Protein AF-A0A968PSP2-F1 (afdb_monomer_lite)

Structure (mmCIF, N/CA/C/O backbone):
data_AF-A0A968PSP2-F1
#
_entry.id   AF-A0A968PSP2-F1
#
loop_
_atom_site.group_PDB
_atom_site.id
_atom_site.type_symbol
_atom_site.label_atom_id
_atom_site.label_alt_id
_atom_site.label_comp_id
_atom_site.label_asym_id
_atom_site.label_entity_id
_atom_site.label_seq_id
_atom_site.pdbx_PDB_ins_code
_atom_site.Cartn_x
_atom_site.Cartn_y
_atom_site.Cartn_z
_atom_site.occupancy
_atom_site.B_iso_or_equiv
_atom_site.auth_seq_id
_atom_site.auth_comp_id
_atom_site.auth_asym_id
_atom_site.auth_atom_id
_atom_site.pdbx_PDB_model_num
ATOM 1 N N . MET A 1 1 ? -19.102 -12.916 7.498 1.00 53.84 1 MET A N 1
ATOM 2 C CA . MET A 1 1 ? -18.939 -11.567 6.910 1.00 53.84 1 MET A CA 1
ATOM 3 C C . MET A 1 1 ? -17.707 -10.951 7.546 1.00 53.84 1 MET A C 1
ATOM 5 O O . MET A 1 1 ? -17.697 -10.852 8.766 1.00 53.84 1 MET A O 1
ATOM 9 N N . SER A 1 2 ? -16.686 -10.628 6.751 1.00 59.59 2 SER A N 1
ATOM 10 C CA . SER A 1 2 ? -15.420 -10.055 7.233 1.00 59.59 2 SER A CA 1
ATOM 11 C C . SER A 1 2 ? -15.628 -8.629 7.763 1.00 59.59 2 SER A C 1
ATOM 13 O O . SER A 1 2 ? -16.415 -7.865 7.188 1.00 59.59 2 SER A O 1
ATOM 15 N N . LEU A 1 3 ? -14.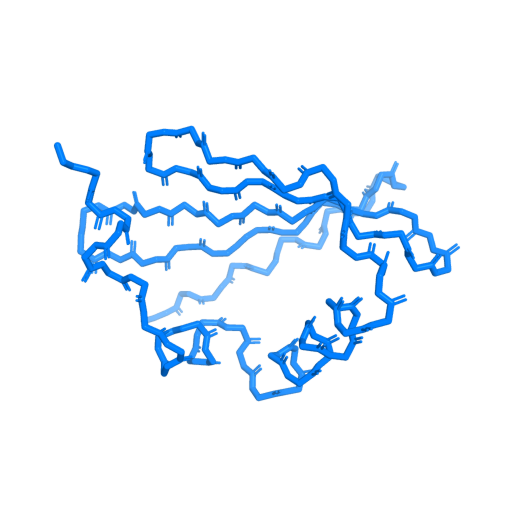950 -8.275 8.861 1.00 65.12 3 LEU A N 1
ATOM 16 C CA . LEU A 1 3 ? -14.974 -6.925 9.435 1.00 65.12 3 LEU A CA 1
ATOM 17 C C . LEU A 1 3 ? -14.350 -5.924 8.451 1.00 65.12 3 LEU A C 1
ATOM 19 O O . LEU A 1 3 ? -14.811 -4.788 8.326 1.00 65.12 3 LEU A O 1
ATOM 23 N N . PHE A 1 4 ? -13.359 -6.398 7.699 1.00 67.06 4 PHE A N 1
ATOM 24 C CA . PHE A 1 4 ? -12.619 -5.669 6.682 1.00 67.06 4 PHE A CA 1
ATOM 25 C C . PHE A 1 4 ? -13.533 -5.059 5.610 1.00 67.06 4 PHE A C 1
ATOM 27 O O . PHE A 1 4 ? -13.493 -3.854 5.366 1.00 67.06 4 PHE A O 1
ATOM 34 N N . SER A 1 5 ? -14.452 -5.856 5.054 1.00 68.19 5 SER A N 1
ATOM 35 C CA . SER A 1 5 ? -15.401 -5.405 4.019 1.00 68.19 5 SER A CA 1
ATOM 36 C C . SER A 1 5 ? -16.327 -4.261 4.462 1.00 68.19 5 SER A C 1
ATOM 38 O O . SER A 1 5 ? -16.829 -3.512 3.629 1.00 68.19 5 SER A O 1
ATOM 40 N N . LYS A 1 6 ? -16.557 -4.108 5.774 1.00 70.19 6 LYS A N 1
ATOM 41 C CA . LYS A 1 6 ? -17.388 -3.034 6.345 1.00 70.19 6 LYS A CA 1
ATOM 42 C C . LYS A 1 6 ? -16.592 -1.780 6.705 1.00 70.19 6 LYS A C 1
ATOM 44 O O . LYS A 1 6 ? -17.194 -0.728 6.894 1.00 70.19 6 LYS A O 1
ATOM 49 N N . LEU A 1 7 ? -15.276 -1.909 6.866 1.00 69.19 7 LEU A N 1
ATOM 50 C CA . LEU A 1 7 ? -14.383 -0.844 7.324 1.00 69.19 7 LEU A CA 1
ATOM 51 C C . LEU A 1 7 ? -13.546 -0.243 6.196 1.00 69.19 7 LEU A C 1
ATOM 53 O O . LEU A 1 7 ? -12.915 0.782 6.412 1.00 69.19 7 LEU A O 1
ATOM 57 N N . ILE A 1 8 ? -13.509 -0.855 5.015 1.00 74.50 8 ILE A N 1
ATOM 58 C CA . ILE A 1 8 ? -12.804 -0.301 3.861 1.00 74.50 8 ILE A CA 1
ATOM 59 C C . ILE A 1 8 ? -13.727 0.642 3.096 1.00 74.50 8 ILE A C 1
ATOM 61 O O . ILE A 1 8 ? -14.655 0.238 2.400 1.00 74.50 8 ILE A O 1
ATOM 65 N N . THR A 1 9 ? -13.426 1.930 3.214 1.00 80.50 9 THR A N 1
ATOM 66 C CA . THR A 1 9 ? -13.918 2.978 2.321 1.00 80.50 9 THR A CA 1
ATOM 67 C C . THR A 1 9 ? -12.718 3.683 1.686 1.00 80.50 9 THR A C 1
ATOM 69 O O . THR A 1 9 ? -11.652 3.731 2.311 1.00 80.50 9 THR A O 1
ATOM 72 N N . PRO A 1 10 ? -12.856 4.273 0.483 1.00 80.44 10 PRO A N 1
ATOM 73 C CA . PRO A 1 10 ? -11.783 5.062 -0.127 1.00 80.44 10 PRO A CA 1
ATOM 74 C C . PRO A 1 10 ? -11.253 6.153 0.812 1.00 80.44 10 PRO A C 1
ATOM 76 O O . PRO A 1 10 ? -10.047 6.315 0.952 1.00 80.44 10 PRO A O 1
ATOM 79 N N . ALA A 1 11 ? -12.147 6.822 1.548 1.00 81.94 11 ALA A N 1
ATOM 80 C CA . ALA A 1 11 ? -11.776 7.847 2.521 1.00 81.94 11 ALA A CA 1
ATOM 81 C C . ALA A 1 11 ? -10.933 7.290 3.682 1.00 81.94 11 ALA A C 1
ATOM 83 O O . ALA A 1 11 ? -9.967 7.918 4.104 1.00 81.94 11 ALA A O 1
ATOM 84 N N . GLN A 1 12 ? -11.263 6.101 4.198 1.00 81.06 12 GLN A N 1
ATOM 85 C CA . GLN A 1 12 ? -10.467 5.468 5.253 1.00 81.06 12 GLN A CA 1
ATOM 86 C C . GLN A 1 12 ? -9.107 4.994 4.744 1.00 81.06 12 GLN A C 1
ATOM 88 O O . GLN A 1 12 ? -8.114 5.151 5.449 1.00 81.06 12 GLN A O 1
ATOM 93 N N . LEU A 1 13 ? -9.046 4.469 3.518 1.00 78.19 13 LEU A N 1
ATOM 94 C CA . LEU A 1 13 ? -7.786 4.108 2.871 1.00 78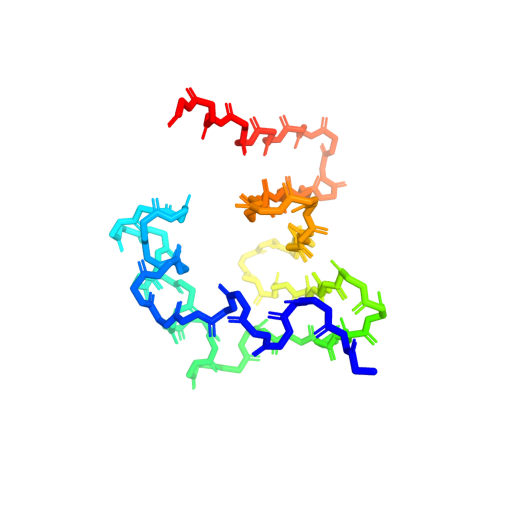.19 13 LEU A CA 1
ATOM 95 C C . LEU A 1 13 ? -6.893 5.331 2.636 1.00 78.19 13 LEU A C 1
ATOM 97 O O . LEU A 1 13 ? -5.697 5.271 2.912 1.00 78.19 13 LEU A O 1
ATOM 101 N N . GLN A 1 14 ? -7.470 6.444 2.182 1.00 82.88 14 GLN A N 1
ATOM 102 C CA . GLN A 1 14 ? -6.753 7.700 1.985 1.00 82.88 14 GLN A CA 1
ATOM 103 C C . GLN A 1 14 ? -6.238 8.273 3.308 1.00 82.88 14 GLN A C 1
ATOM 105 O O . GLN A 1 14 ? -5.063 8.615 3.401 1.00 82.88 14 GLN A O 1
ATOM 110 N N . ASN A 1 15 ? -7.070 8.299 4.354 1.00 82.56 15 ASN A N 1
ATOM 111 C CA . ASN A 1 15 ? -6.652 8.745 5.686 1.00 82.56 15 ASN A CA 1
ATOM 112 C C . AS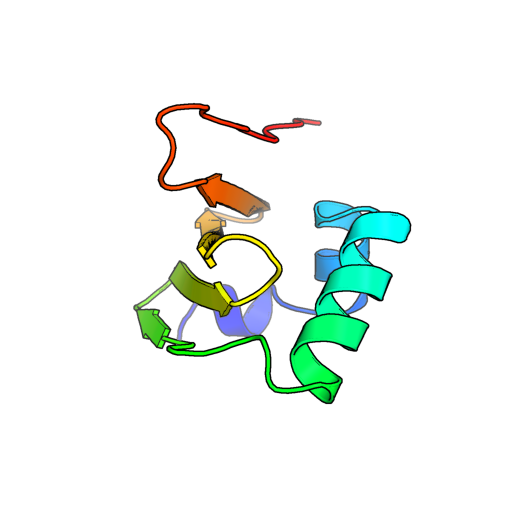N A 1 15 ? -5.526 7.878 6.268 1.00 82.56 15 ASN A C 1
ATOM 114 O O . ASN A 1 15 ? -4.627 8.399 6.920 1.00 82.56 15 ASN A O 1
ATOM 118 N N . LEU A 1 16 ? -5.562 6.563 6.030 1.00 80.81 16 LEU A N 1
ATOM 119 C CA . LEU A 1 16 ? -4.562 5.622 6.536 1.00 80.81 16 LEU A CA 1
ATOM 120 C C . LEU A 1 16 ? -3.224 5.724 5.791 1.00 80.81 16 LEU A C 1
ATOM 122 O O . LEU A 1 16 ? -2.164 5.683 6.408 1.00 80.81 16 LEU A O 1
ATOM 126 N N . ALA A 1 17 ? -3.264 5.823 4.462 1.00 78.19 17 ALA A N 1
ATOM 127 C CA . ALA A 1 17 ? -2.065 5.876 3.628 1.00 78.19 17 ALA A CA 1
ATOM 128 C C . ALA A 1 17 ? -1.450 7.289 3.565 1.00 78.19 17 ALA A C 1
ATOM 130 O O . ALA A 1 17 ? -0.250 7.441 3.306 1.00 78.19 17 ALA A O 1
ATOM 131 N N . GLY A 1 18 ? -2.271 8.317 3.787 1.00 83.00 18 GLY A N 1
ATOM 132 C CA . GLY A 1 18 ? -1.977 9.706 3.455 1.00 83.00 18 GLY A CA 1
ATOM 133 C C . GLY A 1 18 ? -2.107 9.973 1.952 1.00 83.00 18 GLY A C 1
ATOM 134 O O . GLY A 1 18 ? -1.889 9.084 1.123 1.00 83.00 18 GLY A O 1
ATOM 135 N N . ASP A 1 19 ? -2.413 11.223 1.594 1.00 81.25 19 ASP A N 1
ATOM 136 C CA . ASP A 1 19 ? -2.757 11.634 0.222 1.00 81.25 19 ASP A CA 1
ATOM 137 C C . ASP A 1 19 ? -1.746 11.155 -0.828 1.00 81.25 19 ASP A C 1
ATOM 139 O O . ASP A 1 19 ? -2.105 10.523 -1.821 1.00 81.25 19 ASP A O 1
ATOM 143 N N . ARG A 1 20 ? -0.450 11.374 -0.570 1.00 80.25 20 ARG A N 1
ATOM 144 C CA . ARG A 1 20 ? 0.624 11.033 -1.514 1.00 80.25 20 ARG A CA 1
ATOM 145 C C . ARG A 1 20 ? 0.778 9.527 -1.731 1.00 80.25 20 ARG A C 1
ATOM 147 O O . ARG A 1 20 ? 1.119 9.096 -2.832 1.00 80.25 20 ARG A O 1
ATOM 154 N N . SER A 1 21 ? 0.595 8.720 -0.690 1.00 78.44 21 SER A N 1
ATOM 155 C CA . SER A 1 21 ? 0.707 7.262 -0.809 1.00 78.44 21 SER A CA 1
ATOM 156 C C . SER A 1 21 ? -0.540 6.675 -1.459 1.00 78.44 21 SER A C 1
ATOM 158 O O . SER A 1 21 ? -0.419 5.732 -2.238 1.00 78.44 21 SER A O 1
ATOM 160 N N . TYR A 1 22 ? -1.710 7.254 -1.178 1.00 80.81 22 TYR A N 1
ATOM 161 C CA . TYR A 1 22 ? -2.977 6.860 -1.783 1.00 80.81 22 TYR A CA 1
ATOM 162 C C . TYR A 1 22 ? -2.971 7.096 -3.301 1.00 80.81 22 TYR A C 1
ATOM 164 O O . TYR A 1 22 ? -3.179 6.151 -4.060 1.00 80.81 22 TYR A O 1
ATOM 172 N N . GLU A 1 23 ? -2.606 8.302 -3.757 1.00 83.69 23 GLU A N 1
ATOM 173 C CA . GLU A 1 23 ? -2.467 8.608 -5.192 1.00 83.69 23 GLU A CA 1
ATOM 174 C C . GLU A 1 23 ? -1.484 7.665 -5.895 1.00 83.69 23 GLU A C 1
ATOM 176 O O . GLU A 1 23 ? -1.758 7.151 -6.982 1.00 83.69 23 GLU A O 1
ATOM 181 N N . ARG A 1 24 ? -0.329 7.398 -5.269 1.00 82.94 24 ARG A N 1
ATOM 182 C CA . ARG A 1 24 ? 0.660 6.462 -5.822 1.00 82.94 24 ARG A CA 1
ATOM 183 C C . ARG A 1 24 ? 0.122 5.037 -5.896 1.00 82.94 24 ARG A C 1
ATOM 185 O O . ARG A 1 24 ? 0.374 4.356 -6.885 1.00 82.94 24 ARG A O 1
ATOM 192 N N . GLY A 1 25 ? -0.602 4.592 -4.871 1.00 81.94 25 GLY A N 1
ATOM 193 C CA . GLY A 1 25 ? -1.254 3.286 -4.849 1.00 81.94 25 GLY A CA 1
ATOM 194 C C . GLY A 1 25 ? -2.260 3.134 -5.989 1.00 81.94 25 GLY A C 1
ATOM 195 O O . GLY A 1 25 ? -2.211 2.141 -6.715 1.00 81.94 25 GLY A O 1
ATOM 196 N N . GLU A 1 26 ? -3.105 4.145 -6.216 1.00 85.38 26 GLU A N 1
ATOM 197 C CA . GLU A 1 26 ? -4.040 4.161 -7.348 1.00 85.38 26 GLU A CA 1
ATOM 198 C C . GLU A 1 26 ? -3.314 4.137 -8.697 1.00 85.38 26 GLU A C 1
ATOM 200 O O . GLU A 1 26 ? -3.706 3.388 -9.596 1.00 85.38 26 GLU A O 1
ATOM 205 N N . ALA A 1 27 ? -2.240 4.917 -8.846 1.00 85.00 27 ALA A N 1
ATOM 206 C CA . ALA A 1 27 ? -1.438 4.926 -10.064 1.00 85.00 27 ALA A CA 1
ATOM 207 C C . ALA A 1 27 ? -0.816 3.547 -10.341 1.00 85.00 27 ALA A C 1
ATOM 209 O O . ALA A 1 27 ? -0.937 3.039 -11.456 1.00 85.00 27 ALA A O 1
ATOM 210 N N . TYR A 1 28 ? -0.225 2.903 -9.329 1.00 84.31 28 TYR A N 1
ATOM 211 C CA . TYR A 1 28 ? 0.334 1.556 -9.460 1.00 84.31 28 TYR A CA 1
ATOM 212 C C . TYR A 1 28 ? -0.728 0.509 -9.789 1.00 84.31 28 TYR A C 1
ATOM 214 O O . TYR A 1 28 ? -0.475 -0.375 -10.608 1.00 84.31 28 TYR A O 1
ATOM 222 N N . PHE A 1 29 ? -1.922 0.614 -9.204 1.00 82.06 29 PHE A N 1
ATOM 223 C CA . PHE A 1 29 ? -3.027 -0.280 -9.532 1.00 82.06 29 PHE A CA 1
ATOM 224 C C . PHE A 1 29 ? -3.463 -0.118 -10.994 1.00 82.06 29 PHE A C 1
ATOM 226 O O . PHE A 1 29 ? -3.524 -1.101 -11.730 1.00 82.06 29 PHE A O 1
ATOM 233 N N . ARG A 1 30 ? -3.681 1.122 -11.456 1.00 85.69 30 ARG A N 1
ATOM 234 C CA . ARG A 1 30 ? -4.076 1.416 -12.849 1.00 85.69 30 ARG A CA 1
ATOM 235 C C . ARG A 1 30 ? -3.028 0.990 -13.877 1.00 85.69 30 ARG A C 1
ATOM 237 O O . ARG A 1 30 ? -3.383 0.641 -14.996 1.00 85.69 30 ARG A O 1
ATOM 244 N N . GLN A 1 31 ? -1.754 1.027 -13.504 1.00 87.88 31 GLN A N 1
ATOM 245 C CA . GLN A 1 31 ? -0.632 0.623 -14.354 1.00 87.88 31 GLN A CA 1
ATOM 246 C C . GLN A 1 31 ? -0.353 -0.892 -14.315 1.00 87.88 31 GLN A C 1
ATOM 248 O O . GLN A 1 31 ? 0.533 -1.360 -15.024 1.00 87.88 31 GLN A O 1
ATOM 253 N N . GLY A 1 32 ? -1.087 -1.674 -13.512 1.00 86.12 32 GLY A N 1
ATOM 254 C CA . GLY A 1 32 ? -0.902 -3.128 -13.409 1.00 86.12 32 GLY A CA 1
ATOM 255 C C . GLY A 1 32 ? 0.307 -3.560 -12.571 1.00 86.12 32 GLY A C 1
ATOM 256 O O . GLY A 1 32 ? 0.722 -4.717 -12.628 1.00 86.12 32 GLY A O 1
ATOM 257 N N . HIS A 1 33 ? 0.877 -2.650 -11.776 1.00 85.75 33 HIS A N 1
ATOM 258 C CA . HIS A 1 33 ? 1.991 -2.952 -10.873 1.00 85.75 33 HIS A CA 1
ATOM 259 C C . HIS A 1 33 ? 1.538 -3.687 -9.608 1.00 85.75 33 HIS A C 1
ATOM 261 O O . HIS A 1 33 ? 2.346 -4.361 -8.976 1.00 85.75 33 HIS A O 1
ATOM 267 N N . VAL A 1 34 ? 0.265 -3.573 -9.226 1.00 86.06 34 VAL A N 1
ATOM 268 C CA . VAL A 1 34 ? -0.302 -4.323 -8.099 1.00 86.06 34 VAL A CA 1
ATOM 269 C C . VAL A 1 34 ? -0.665 -5.728 -8.572 1.00 86.06 34 VAL A C 1
ATOM 271 O O . VAL A 1 34 ? -1.576 -5.911 -9.376 1.00 86.06 34 VAL A O 1
ATOM 274 N N . GLN A 1 35 ? 0.052 -6.718 -8.060 1.00 85.75 35 GLN A N 1
ATOM 275 C CA . GLN A 1 35 ? -0.113 -8.133 -8.363 1.00 85.75 35 GLN A CA 1
ATOM 276 C C . GLN A 1 35 ? -0.394 -8.929 -7.088 1.00 85.75 35 GLN A C 1
ATOM 278 O O . GLN A 1 35 ? -0.184 -8.448 -5.974 1.00 85.75 35 GLN A O 1
ATOM 283 N N . SER A 1 36 ? -0.863 -10.168 -7.255 1.00 85.81 36 SER A N 1
ATOM 284 C CA . SER A 1 36 ? -1.096 -11.109 -6.149 1.00 85.81 36 SER A CA 1
ATOM 285 C C . SER A 1 36 ? -1.939 -10.521 -5.009 1.00 85.81 36 SER A C 1
ATOM 287 O O . SER A 1 36 ? -1.646 -10.756 -3.841 1.00 85.81 36 SER A O 1
ATOM 289 N N . LEU A 1 37 ? -2.960 -9.726 -5.351 1.00 85.19 37 LEU A N 1
ATOM 290 C CA . LEU A 1 37 ? -3.911 -9.193 -4.380 1.00 85.19 37 LEU A CA 1
ATOM 291 C C . LEU A 1 37 ? -4.726 -10.355 -3.802 1.00 85.19 37 LEU A C 1
ATOM 293 O O . LEU A 1 37 ? -5.478 -11.003 -4.531 1.00 85.19 37 LEU A O 1
ATOM 297 N N . MET A 1 38 ? -4.570 -10.616 -2.509 1.00 85.06 38 MET A N 1
ATOM 298 C CA . MET A 1 38 ? -5.242 -11.703 -1.809 1.00 85.06 38 MET A CA 1
ATOM 299 C C . MET A 1 38 ? -5.913 -11.173 -0.545 1.00 85.06 38 MET A C 1
ATOM 301 O O . MET A 1 38 ? -5.301 -10.466 0.248 1.00 85.06 38 MET A O 1
ATOM 305 N N . GLU A 1 39 ? -7.177 -11.541 -0.356 1.00 82.56 39 GLU A N 1
ATOM 306 C CA . GLU A 1 39 ? -7.923 -11.299 0.877 1.00 82.56 39 GLU A CA 1
ATOM 307 C C . GLU A 1 39 ? -7.959 -12.589 1.702 1.00 82.56 39 GLU A C 1
ATOM 309 O O . GLU A 1 39 ? -8.312 -13.656 1.198 1.00 82.56 39 GLU A O 1
ATOM 314 N N . SER A 1 40 ? -7.601 -12.489 2.979 1.00 82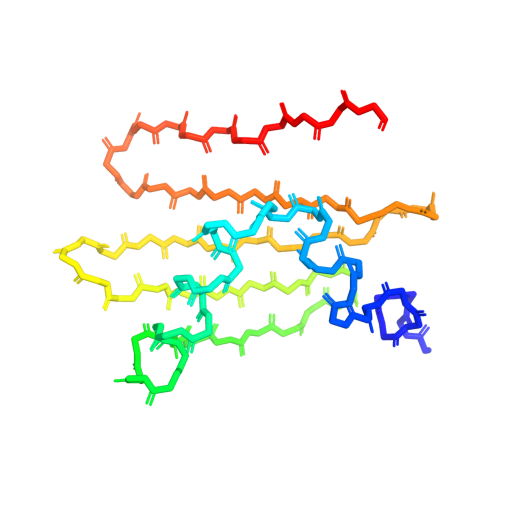.94 40 SER A N 1
ATOM 315 C CA . SER A 1 40 ? -7.645 -13.583 3.941 1.00 82.94 40 SER A CA 1
ATOM 316 C C . SER A 1 40 ? -8.210 -13.085 5.270 1.00 82.94 40 SER A C 1
ATOM 318 O O . SER A 1 40 ? -7.498 -12.548 6.117 1.00 82.94 40 SER A O 1
ATOM 320 N N . GLY A 1 41 ? -9.513 -13.291 5.471 1.00 82.56 41 GLY A N 1
ATOM 321 C CA . GLY A 1 41 ? -10.201 -12.929 6.711 1.00 82.56 41 GLY A CA 1
ATOM 322 C C . GLY A 1 41 ? -10.275 -11.417 6.911 1.00 82.56 41 GLY A C 1
ATOM 323 O O . GLY A 1 41 ? -11.071 -10.748 6.255 1.00 82.56 41 GLY A O 1
ATOM 324 N N . ASP A 1 42 ? -9.464 -10.903 7.834 1.00 81.94 42 ASP A N 1
ATOM 325 C CA . ASP A 1 42 ? -9.351 -9.473 8.141 1.00 81.94 42 ASP A CA 1
ATOM 326 C C . ASP A 1 42 ? -8.031 -8.869 7.621 1.00 81.94 42 ASP A C 1
ATOM 328 O O . ASP A 1 42 ? -7.601 -7.806 8.067 1.00 81.94 42 ASP A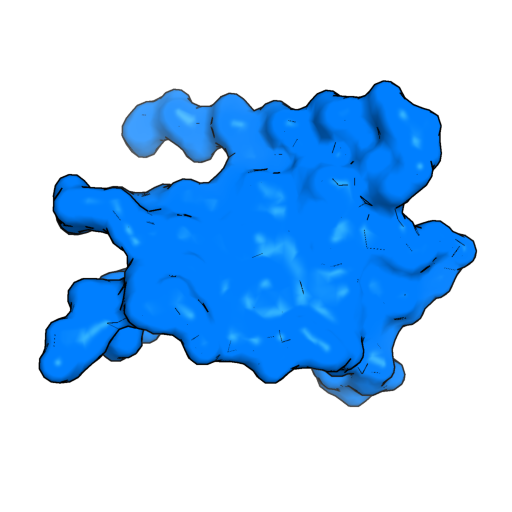 O 1
ATOM 332 N N . GLU A 1 43 ? -7.378 -9.544 6.673 1.00 82.12 43 GLU A N 1
ATOM 333 C CA . GLU A 1 43 ? -6.128 -9.116 6.051 1.00 82.12 43 GLU A CA 1
ATOM 334 C C . GLU A 1 43 ? -6.257 -9.070 4.524 1.00 82.12 43 GLU A C 1
ATOM 336 O O . GLU A 1 43 ? -6.817 -9.979 3.912 1.00 82.12 43 GLU A O 1
ATOM 341 N N . ILE A 1 44 ? -5.695 -8.035 3.902 1.00 84.06 44 ILE A N 1
ATOM 342 C CA . ILE A 1 44 ? -5.413 -7.993 2.467 1.00 84.06 44 ILE A CA 1
ATOM 343 C C . ILE A 1 44 ? -3.913 -7.860 2.269 1.00 84.06 44 ILE A C 1
ATOM 345 O O . ILE A 1 44 ? -3.300 -6.934 2.796 1.00 84.06 44 ILE A O 1
ATOM 349 N N . THR A 1 45 ? -3.341 -8.731 1.449 1.00 85.75 45 THR A N 1
ATOM 350 C CA . THR A 1 45 ? -1.958 -8.630 0.988 1.00 85.75 45 THR A CA 1
ATOM 351 C C . THR A 1 45 ? -1.912 -8.341 -0.503 1.00 85.75 45 THR A C 1
ATOM 353 O O . THR A 1 45 ? -2.782 -8.753 -1.269 1.00 85.75 45 THR A O 1
ATOM 356 N N . ALA A 1 46 ? -0.899 -7.596 -0.927 1.00 85.69 46 ALA A N 1
ATOM 357 C CA . ALA A 1 46 ? -0.623 -7.322 -2.326 1.00 85.69 46 ALA A CA 1
ATOM 358 C C . ALA A 1 46 ? 0.883 -7.237 -2.553 1.00 85.69 46 ALA A C 1
ATOM 360 O O . ALA A 1 46 ? 1.622 -6.715 -1.720 1.00 85.69 46 ALA A O 1
ATOM 361 N N . THR A 1 47 ? 1.345 -7.694 -3.710 1.00 87.19 47 THR A N 1
ATOM 362 C CA . THR A 1 47 ? 2.718 -7.465 -4.162 1.00 87.19 47 THR A CA 1
ATOM 363 C C . THR A 1 47 ? 2.718 -6.319 -5.158 1.00 87.19 47 THR A C 1
ATOM 365 O O . THR A 1 47 ? 2.086 -6.406 -6.205 1.00 87.19 47 THR A O 1
ATOM 368 N N . VAL A 1 48 ? 3.432 -5.240 -4.862 1.00 85.25 48 VAL A N 1
ATOM 369 C CA . VAL A 1 48 ? 3.601 -4.124 -5.792 1.00 85.25 48 VAL A CA 1
ATOM 370 C C . VAL A 1 48 ? 4.938 -4.278 -6.501 1.00 85.25 48 VAL A C 1
ATOM 372 O O . VAL A 1 48 ? 5.997 -4.214 -5.881 1.00 85.25 48 VAL A O 1
ATOM 375 N N . VAL A 1 49 ? 4.885 -4.483 -7.812 1.00 83.25 49 VAL A N 1
ATOM 376 C CA . VAL A 1 49 ? 6.049 -4.638 -8.686 1.00 83.25 49 VAL A CA 1
ATOM 377 C C . VAL A 1 49 ? 6.392 -3.278 -9.290 1.00 83.25 49 VAL A C 1
ATOM 379 O O . VAL A 1 49 ? 5.946 -2.949 -10.385 1.00 83.25 49 VAL A O 1
ATOM 382 N N . GLY A 1 50 ? 7.137 -2.461 -8.543 1.00 75.38 50 GLY A N 1
ATOM 383 C CA . GLY A 1 50 ? 7.704 -1.196 -9.025 1.00 75.38 50 GLY A CA 1
ATOM 384 C C . GLY A 1 50 ? 9.139 -1.368 -9.533 1.00 75.38 50 GLY A C 1
ATOM 385 O O . GLY A 1 50 ? 9.473 -2.380 -10.142 1.00 75.38 50 GLY A O 1
ATOM 386 N N . THR A 1 51 ? 10.008 -0.396 -9.235 1.00 77.25 51 THR A N 1
ATOM 387 C CA . THR A 1 51 ? 11.466 -0.526 -9.434 1.00 77.25 51 THR A CA 1
ATOM 388 C C . THR A 1 51 ? 12.033 -1.708 -8.647 1.00 77.25 51 THR A C 1
ATOM 390 O O . THR A 1 51 ? 12.878 -2.443 -9.146 1.00 77.25 51 THR A O 1
ATOM 393 N N . GLU A 1 52 ? 11.526 -1.907 -7.431 1.00 78.94 52 GLU A N 1
ATOM 394 C CA . GLU A 1 52 ? 11.807 -3.060 -6.585 1.00 78.94 52 GLU A CA 1
ATOM 395 C C . GLU A 1 52 ? 10.474 -3.617 -6.075 1.00 78.94 52 GLU A C 1
ATOM 397 O O . GLU A 1 52 ? 9.593 -2.833 -5.698 1.00 78.94 52 GLU A O 1
ATOM 402 N N . PRO A 1 53 ? 10.282 -4.947 -6.077 1.00 78.38 53 PRO A N 1
ATOM 403 C CA . PRO A 1 53 ? 9.055 -5.545 -5.586 1.00 78.38 53 PRO A CA 1
ATOM 404 C C . PRO A 1 53 ? 8.965 -5.417 -4.064 1.00 78.38 53 PRO A C 1
ATOM 406 O O . PRO A 1 53 ? 9.886 -5.789 -3.330 1.00 78.38 53 PRO A O 1
ATOM 409 N N . TYR A 1 54 ? 7.823 -4.934 -3.585 1.00 81.75 54 TYR A N 1
ATOM 410 C CA . TYR A 1 54 ? 7.515 -4.864 -2.160 1.00 81.75 54 TYR A CA 1
ATOM 411 C C . TYR A 1 54 ? 6.119 -5.406 -1.872 1.00 81.75 54 TYR A C 1
ATOM 413 O O . TYR A 1 54 ? 5.243 -5.422 -2.734 1.00 81.75 54 TYR A O 1
ATOM 421 N N . GLU A 1 55 ? 5.923 -5.876 -0.648 1.00 83.88 55 GLU A N 1
ATOM 422 C CA . GLU A 1 55 ? 4.659 -6.440 -0.189 1.00 83.88 55 GLU A CA 1
ATOM 423 C C . GLU A 1 55 ? 3.927 -5.405 0.667 1.00 83.88 55 GLU A C 1
ATOM 425 O O . GLU A 1 55 ? 4.520 -4.764 1.538 1.00 83.88 55 GLU A O 1
ATOM 430 N N . VAL A 1 56 ? 2.640 -5.214 0.404 1.00 83.31 56 VAL A N 1
ATOM 431 C CA . VAL A 1 56 ? 1.753 -4.348 1.177 1.00 83.31 56 VAL A CA 1
ATOM 432 C C . VAL A 1 56 ? 0.733 -5.224 1.868 1.00 83.31 56 VAL A C 1
ATOM 434 O O . VAL A 1 56 ? 0.128 -6.085 1.236 1.00 83.31 56 VAL A O 1
ATOM 437 N N . MET A 1 57 ? 0.528 -4.972 3.152 1.00 84.38 57 MET A N 1
ATOM 438 C CA . MET A 1 57 ? -0.446 -5.665 3.972 1.00 84.38 57 MET A CA 1
ATOM 439 C C . MET A 1 57 ? -1.354 -4.641 4.648 1.00 84.38 57 MET A C 1
ATOM 441 O O . MET A 1 57 ? -0.894 -3.711 5.311 1.00 84.38 57 MET A O 1
ATOM 445 N N . LEU A 1 58 ? -2.656 -4.823 4.483 1.00 81.88 58 LEU A N 1
ATOM 446 C CA . LEU A 1 58 ? -3.707 -4.107 5.187 1.00 81.88 58 LEU A CA 1
ATOM 447 C C . LEU A 1 58 ? -4.352 -5.073 6.171 1.00 81.88 58 LEU A C 1
ATOM 449 O O . LEU A 1 58 ? -4.768 -6.155 5.773 1.00 81.88 58 LEU A O 1
ATOM 453 N N . ARG A 1 59 ? -4.476 -4.681 7.437 1.00 81.06 59 ARG A N 1
ATOM 454 C CA . ARG A 1 59 ? -5.175 -5.465 8.464 1.00 81.06 59 ARG A CA 1
ATOM 455 C C . ARG A 1 59 ? -6.293 -4.649 9.087 1.00 81.06 59 ARG A C 1
ATOM 457 O O . ARG A 1 59 ? -6.092 -3.490 9.439 1.00 81.06 59 ARG A O 1
ATOM 464 N N . ALA A 1 60 ? -7.463 -5.253 9.247 1.00 72.31 60 ALA A N 1
ATOM 465 C CA . ALA A 1 60 ? -8.520 -4.716 10.087 1.00 72.31 60 ALA A CA 1
ATOM 466 C C . ALA A 1 60 ? -8.390 -5.319 11.488 1.00 72.31 60 ALA A C 1
ATOM 468 O O . ALA A 1 60 ? -8.570 -6.515 11.689 1.00 72.31 60 ALA A O 1
ATOM 469 N N . GLU A 1 61 ? -8.104 -4.478 12.472 1.00 70.50 61 GLU A N 1
ATOM 470 C CA . GLU A 1 61 ? -8.232 -4.824 13.884 1.00 70.50 61 GLU A CA 1
ATOM 471 C C . GLU A 1 61 ? -9.521 -4.201 14.426 1.00 70.50 61 GLU A C 1
ATOM 473 O O . GLU A 1 61 ? -10.073 -3.274 13.838 1.00 70.50 61 GLU A O 1
ATOM 478 N N . SER A 1 62 ? -10.057 -4.712 15.533 1.00 63.09 62 SER A N 1
ATOM 479 C CA . SER A 1 62 ? -11.336 -4.276 16.114 1.00 63.09 62 SER A CA 1
ATOM 480 C C . SER A 1 62 ? -11.515 -2.739 16.120 1.00 63.09 62 SER A C 1
ATOM 482 O O . SER A 1 62 ? -10.991 -2.047 16.992 1.00 63.09 62 SER A O 1
ATOM 484 N N . ARG A 1 63 ? -12.299 -2.222 15.152 1.00 64.38 63 ARG A N 1
ATOM 485 C CA . ARG A 1 63 ? -12.592 -0.797 14.834 1.00 64.38 63 ARG A CA 1
ATOM 486 C C . ARG A 1 63 ? -11.474 0.052 14.201 1.00 64.38 63 ARG A C 1
ATOM 488 O O . ARG A 1 63 ? -11.694 1.249 14.020 1.00 64.38 63 ARG A O 1
ATOM 495 N N . LYS A 1 64 ? -10.319 -0.502 13.839 1.00 65.12 64 LYS A N 1
ATOM 496 C CA . LYS A 1 64 ? -9.207 0.251 13.237 1.00 65.12 64 LYS A CA 1
ATOM 497 C C . LYS A 1 64 ? -8.618 -0.484 12.034 1.00 65.12 64 LYS A C 1
ATOM 499 O O . LYS A 1 64 ? -8.511 -1.702 12.032 1.00 65.12 64 LYS A O 1
ATOM 504 N N . LEU A 1 65 ? -8.223 0.269 11.012 1.00 70.94 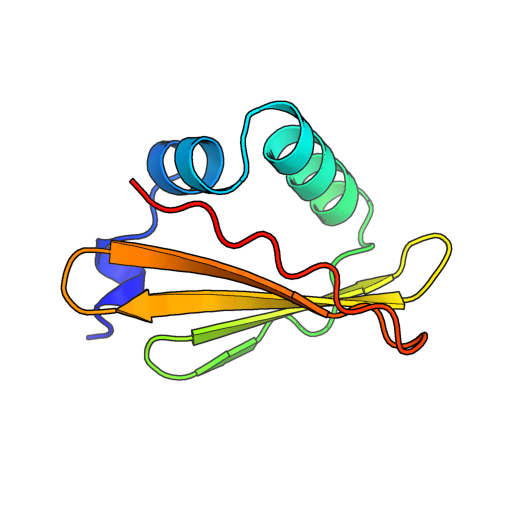65 LEU A N 1
ATOM 505 C CA . LEU A 1 65 ? -7.413 -0.257 9.916 1.00 70.94 65 LEU A CA 1
ATOM 506 C C . LEU A 1 65 ? -5.942 0.045 10.202 1.00 70.94 65 LEU A C 1
ATOM 508 O O . LEU A 1 65 ? -5.612 1.155 10.613 1.00 70.94 65 LEU A O 1
ATOM 512 N N . GLY A 1 66 ? -5.079 -0.939 9.981 1.00 72.00 66 GLY A N 1
ATOM 513 C CA . GLY A 1 66 ? -3.629 -0.810 9.995 1.00 72.00 66 GLY A CA 1
ATOM 514 C C . GLY A 1 66 ? -3.061 -1.073 8.603 1.00 72.00 66 GLY A C 1
ATOM 515 O O . GLY A 1 66 ? -3.520 -1.970 7.895 1.00 72.00 66 GLY A O 1
ATOM 516 N N . LEU A 1 67 ? -2.059 -0.287 8.213 1.00 69.19 67 LEU A N 1
ATOM 517 C CA . LEU A 1 67 ? -1.282 -0.482 6.991 1.00 69.19 67 LEU A CA 1
ATOM 518 C C . LEU A 1 67 ? 0.141 -0.880 7.379 1.00 69.19 67 LEU A C 1
ATOM 520 O O . LEU A 1 67 ? 0.717 -0.346 8.322 1.00 69.19 67 LEU A O 1
ATOM 524 N N . SER A 1 68 ? 0.719 -1.827 6.657 1.00 68.56 68 SER A N 1
ATOM 525 C CA . SER A 1 68 ? 2.114 -2.229 6.800 1.00 68.56 68 SER A CA 1
ATOM 526 C C . SER A 1 68 ? 2.714 -2.467 5.421 1.00 68.56 68 SER A C 1
ATOM 528 O O . SER A 1 68 ? 2.063 -3.018 4.535 1.00 68.56 68 SER A O 1
ATOM 530 N N . VAL A 1 69 ? 3.958 -2.037 5.227 1.00 69.44 69 VAL A N 1
ATOM 531 C CA . VAL A 1 69 ? 4.683 -2.196 3.963 1.00 69.44 69 VAL A CA 1
ATOM 532 C C . VAL A 1 69 ? 6.014 -2.873 4.256 1.00 69.44 69 VAL A C 1
ATOM 534 O O . VAL A 1 69 ? 6.800 -2.390 5.066 1.00 69.44 69 VAL A O 1
ATOM 537 N N . THR A 1 70 ? 6.271 -3.992 3.589 1.00 60.69 70 THR A N 1
ATOM 538 C CA . THR A 1 70 ? 7.508 -4.759 3.734 1.00 60.69 70 THR A CA 1
ATOM 539 C C . THR A 1 70 ? 8.278 -4.724 2.421 1.00 60.69 70 THR A C 1
ATOM 541 O O . THR A 1 70 ? 7.848 -5.286 1.414 1.00 60.69 70 THR A O 1
ATOM 544 N N . VAL A 1 71 ? 9.447 -4.082 2.425 1.00 56.03 71 VAL A N 1
ATOM 545 C CA . VAL A 1 71 ? 10.380 -4.107 1.290 1.00 56.03 71 VAL A CA 1
ATOM 546 C C . VAL A 1 71 ? 11.309 -5.310 1.466 1.00 56.03 71 VAL A C 1
ATOM 548 O O . VAL A 1 71 ? 11.918 -5.473 2.523 1.00 56.03 71 VAL A O 1
ATOM 551 N N . ARG A 1 72 ? 11.448 -6.169 0.445 1.00 50.47 72 ARG A N 1
ATOM 552 C CA . ARG A 1 72 ? 12.232 -7.423 0.536 1.00 50.47 72 ARG A CA 1
ATOM 553 C C . ARG A 1 72 ? 13.753 -7.230 0.721 1.00 50.47 72 ARG A C 1
ATOM 555 O O . ARG A 1 72 ? 14.471 -8.217 0.828 1.00 50.47 72 ARG A O 1
ATOM 562 N N . LEU A 1 73 ? 14.247 -5.995 0.824 1.00 46.12 73 LEU A N 1
ATOM 563 C CA . LEU A 1 73 ? 15.671 -5.651 0.963 1.00 46.12 73 LEU A CA 1
ATOM 564 C C . LEU A 1 73 ? 16.176 -5.520 2.413 1.00 46.12 73 LEU A C 1
ATOM 566 O O . LEU A 1 73 ? 17.232 -4.945 2.652 1.00 46.12 73 LEU A O 1
ATOM 570 N N . GLY A 1 74 ? 15.448 -6.039 3.405 1.00 37.81 74 GLY A N 1
ATOM 571 C CA . GLY A 1 74 ? 15.872 -5.967 4.813 1.00 37.81 74 GLY A CA 1
ATOM 572 C C . GLY A 1 74 ? 15.729 -4.577 5.449 1.00 37.81 74 GLY A C 1
ATOM 573 O O . GLY A 1 74 ? 16.104 -4.391 6.603 1.00 37.81 74 GLY A O 1
ATOM 574 N N . TRP A 1 75 ? 15.146 -3.610 4.735 1.00 37.78 75 TRP A N 1
ATOM 575 C CA . TRP A 1 75 ? 14.729 -2.323 5.285 1.00 37.78 75 TRP A CA 1
ATOM 576 C C . TRP A 1 75 ? 13.250 -2.422 5.655 1.00 37.78 75 TRP A C 1
ATOM 578 O O . TRP A 1 75 ? 12.370 -2.360 4.795 1.00 37.78 75 TRP A O 1
ATOM 588 N N . MET A 1 76 ? 12.964 -2.610 6.944 1.00 31.64 76 MET A N 1
ATOM 589 C CA . MET A 1 76 ? 11.597 -2.509 7.448 1.00 31.64 76 MET A CA 1
ATOM 590 C C . MET A 1 76 ? 11.181 -1.038 7.440 1.00 31.64 76 MET A C 1
ATOM 592 O O . MET A 1 76 ? 11.466 -0.295 8.375 1.00 31.64 76 MET A O 1
ATOM 596 N N . ALA A 1 77 ? 10.496 -0.605 6.385 1.00 40.97 77 ALA A N 1
ATOM 597 C CA . ALA A 1 77 ? 9.720 0.625 6.431 1.00 40.97 77 ALA A CA 1
ATOM 598 C C . ALA A 1 77 ? 8.382 0.325 7.120 1.00 40.97 77 ALA A C 1
ATOM 600 O O . ALA A 1 77 ? 7.327 0.281 6.490 1.00 40.97 77 ALA A O 1
ATOM 601 N N . THR A 1 78 ? 8.428 0.098 8.434 1.00 39.25 78 THR A N 1
ATOM 602 C CA . THR A 1 78 ? 7.223 0.080 9.261 1.00 39.25 78 THR A CA 1
ATOM 603 C C . THR A 1 78 ? 6.669 1.501 9.296 1.00 39.25 78 THR A C 1
ATOM 605 O O . THR A 1 78 ? 7.045 2.304 10.146 1.00 39.25 78 THR A O 1
ATOM 608 N N . PHE A 1 79 ? 5.778 1.837 8.364 1.00 38.16 79 PHE A N 1
ATOM 609 C CA . PHE A 1 79 ? 4.873 2.962 8.568 1.00 38.16 79 PHE A CA 1
ATOM 610 C C . PHE A 1 79 ? 3.794 2.512 9.547 1.00 38.16 79 PHE A C 1
ATOM 612 O O . PHE A 1 79 ? 2.737 2.030 9.163 1.00 38.16 79 PHE A O 1
ATOM 619 N N . VAL A 1 80 ? 4.108 2.648 10.832 1.00 43.03 80 VAL A N 1
ATOM 620 C CA . VAL A 1 80 ? 3.122 2.689 11.906 1.00 43.03 80 VAL A CA 1
ATOM 621 C C . VAL A 1 80 ? 3.046 4.138 12.359 1.00 43.03 80 VAL A C 1
ATOM 623 O O . VAL A 1 80 ? 3.999 4.681 12.910 1.00 43.03 80 VAL A O 1
ATOM 626 N N . ASN A 1 81 ? 1.906 4.763 12.101 1.00 36.50 81 ASN A N 1
ATOM 627 C CA . ASN A 1 81 ? 1.466 5.961 12.803 1.00 36.50 81 ASN A CA 1
ATOM 628 C C . ASN A 1 81 ? -0.063 5.831 12.884 1.00 36.50 81 ASN A C 1
ATOM 630 O O . ASN A 1 81 ? -0.714 5.859 11.846 1.00 36.50 81 ASN A O 1
ATOM 634 N N . THR A 1 82 ? -0.707 5.429 13.983 1.00 39.16 82 THR A N 1
ATOM 635 C CA . THR A 1 82 ? -0.628 5.815 15.410 1.00 39.16 82 THR A CA 1
ATOM 636 C C . THR A 1 82 ? -1.059 7.252 15.683 1.00 39.16 82 THR A C 1
ATOM 638 O O . THR A 1 82 ? -0.243 8.089 16.044 1.00 39.16 82 THR A O 1
ATOM 641 N N . ALA A 1 83 ? -2.363 7.507 15.577 1.00 34.50 83 ALA A N 1
ATOM 642 C CA . ALA A 1 83 ? -3.176 8.172 16.605 1.00 34.50 83 ALA A CA 1
ATOM 643 C C . ALA A 1 83 ? -4.654 8.071 16.208 1.00 34.50 83 ALA A C 1
ATOM 645 O O . ALA A 1 83 ? -5.003 8.603 15.134 1.00 34.50 83 ALA A O 1
#

Foldseek 3Di:
DAPQVVQDDLVQVCVQLPVVRSVVVVVQVVVVQWPPFDDDRQKTKTWGNDPAIKIWMWGDDDNHIHIAIGGPPPDGPGPDDDD

Secondary structure (DSSP, 8-state):
--SHHHH--HHHHHHHH-HHHHHHHHHHHHTT-EEEEEEETTEEEEEEESSSEEEEEEEEETTEEEEEEEETTS---------

Sequence (83 aa):
MSLFSKLITPAQLQNLAGDRSYERGEAYFRQGHVQSLMESGDEITATVVGTEPYEVMLRAESRKLGLSVTVRLGWMATFVNTA

Radius of gyration: 12.55 Å; chains: 1; bounding box: 35×25×31 Å

pLDDT: mean 72.58, std 15.62, range [31.64, 87.88]